Protein AF-A0A5J4ZQ26-F1 (afdb_monomer_lite)

Sequence (100 aa):
MRSLITPAIRGAIPNSEDAMSYMKSIEEQFKGTSKSLASTLMIKMVTMKYDGLSGVHEPILNMNDMRSQLKGMDMEILKLFVHIALSLEVVAFLLKLMPF

pLDDT: mean 76.62, std 9.81, range [35.34, 90.31]

Organism: NCBI:txid561372

Foldseek 3Di:
DPPDDDVVNVVQFDDDPDPVVSVVSNVVSVLVVLLVVLLVLVVCLVPDDDPVPDDPVVNVVSNVVSVVSNVVSVDDPVNSVVSNVVVVVVVVVVVVPDDD

Radius of gyration: 17.96 Å; chains: 1; bounding box: 36×43×48 Å

Structure (mmCIF, N/CA/C/O backbone):
data_AF-A0A5J4ZQ26-F1
#
_entry.id   AF-A0A5J4ZQ26-F1
#
loop_
_atom_site.group_PDB
_atom_site.id
_atom_site.type_symbol
_atom_site.label_atom_id
_atom_site.label_alt_id
_atom_site.label_comp_id
_atom_site.label_asym_id
_atom_site.label_entity_id
_atom_site.label_seq_id
_atom_site.pdbx_PDB_ins_code
_atom_site.Cartn_x
_atom_site.Cartn_y
_atom_site.Cartn_z
_atom_site.occupancy
_atom_site.B_iso_or_equiv
_atom_site.auth_seq_id
_atom_site.auth_comp_id
_atom_site.auth_asym_id
_atom_site.auth_atom_id
_atom_site.pdbx_PDB_model_num
ATOM 1 N N . MET A 1 1 ? -15.029 19.962 -1.397 1.00 35.34 1 MET A N 1
ATOM 2 C CA . MET A 1 1 ? -15.739 18.668 -1.522 1.00 35.34 1 MET A CA 1
ATOM 3 C C . MET A 1 1 ? -16.302 18.299 -0.158 1.00 35.34 1 MET A C 1
ATOM 5 O O . MET A 1 1 ? -15.551 18.343 0.805 1.00 35.34 1 MET A O 1
ATOM 9 N N . ARG A 1 2 ? -17.603 18.003 -0.040 1.00 38.66 2 ARG A N 1
ATOM 10 C CA . ARG A 1 2 ? -18.175 17.439 1.195 1.00 38.66 2 ARG A CA 1
ATOM 11 C C . ARG A 1 2 ? -17.899 15.934 1.177 1.00 38.66 2 ARG A C 1
ATOM 13 O O . ARG A 1 2 ? -18.386 15.263 0.272 1.00 38.66 2 ARG A O 1
ATOM 20 N N . SER A 1 3 ? -17.104 15.414 2.111 1.00 48.16 3 SER A N 1
ATOM 21 C CA . SER A 1 3 ? -16.893 13.967 2.237 1.00 48.16 3 SER A CA 1
ATOM 22 C C . SER A 1 3 ? -18.154 13.333 2.821 1.00 48.16 3 SER A C 1
ATOM 24 O O . SER A 1 3 ? -18.346 13.284 4.035 1.00 48.16 3 SER A O 1
ATOM 26 N N . LEU A 1 4 ? -19.060 12.905 1.949 1.00 61.81 4 LEU A N 1
ATOM 27 C CA . LEU A 1 4 ? -20.199 12.089 2.339 1.00 61.81 4 LEU A CA 1
ATOM 28 C C . LEU A 1 4 ? -19.702 10.656 2.511 1.00 61.81 4 LEU A C 1
ATOM 30 O O . LEU A 1 4 ? -19.241 10.035 1.555 1.00 61.81 4 LEU A O 1
ATOM 34 N N . ILE A 1 5 ? -19.788 10.141 3.736 1.00 65.69 5 I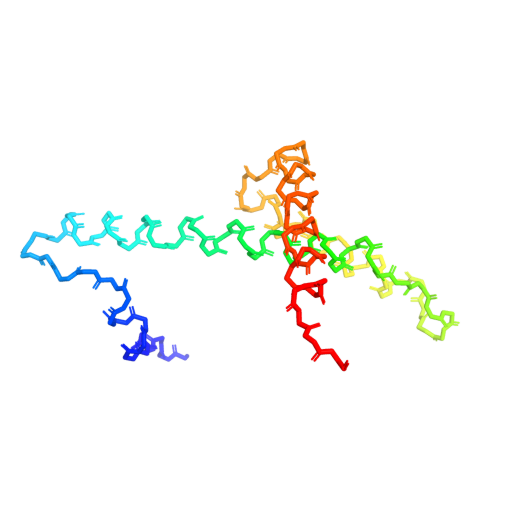LE A N 1
ATOM 35 C CA . ILE A 1 5 ? -19.615 8.711 3.987 1.00 65.69 5 ILE A CA 1
ATOM 36 C C . ILE A 1 5 ? -20.758 8.007 3.256 1.00 65.69 5 ILE A C 1
ATOM 38 O O . ILE A 1 5 ? -21.932 8.257 3.537 1.00 65.69 5 ILE A O 1
ATOM 42 N N . THR A 1 6 ? -20.427 7.172 2.275 1.00 72.69 6 THR A N 1
ATOM 43 C CA . THR A 1 6 ? -21.433 6.445 1.502 1.00 72.69 6 THR A CA 1
ATOM 44 C C . THR A 1 6 ? -22.159 5.425 2.391 1.00 72.69 6 THR A C 1
ATOM 46 O O . THR A 1 6 ? -21.558 4.870 3.315 1.00 72.69 6 THR A O 1
ATOM 49 N N . PRO A 1 7 ? -23.445 5.121 2.125 1.00 69.44 7 PRO A N 1
ATOM 50 C CA . PRO A 1 7 ? -24.216 4.158 2.918 1.00 69.44 7 PRO A CA 1
ATOM 51 C C . PRO A 1 7 ? -23.561 2.773 3.013 1.00 69.44 7 PRO A C 1
ATOM 53 O O . PRO A 1 7 ? -23.671 2.118 4.043 1.00 69.44 7 PRO A O 1
ATOM 56 N N . ALA A 1 8 ? -22.828 2.362 1.972 1.00 66.81 8 ALA A N 1
ATOM 57 C CA . ALA A 1 8 ? -22.051 1.125 1.958 1.00 66.81 8 ALA A CA 1
ATOM 58 C C . ALA A 1 8 ? -20.952 1.106 3.036 1.00 66.81 8 ALA A C 1
ATOM 60 O O . ALA A 1 8 ? -20.783 0.100 3.716 1.00 66.81 8 ALA A O 1
ATOM 61 N N . ILE A 1 9 ? -20.254 2.230 3.244 1.00 67.81 9 ILE A N 1
ATOM 62 C CA . ILE A 1 9 ? -19.243 2.371 4.304 1.00 67.81 9 ILE A CA 1
ATOM 63 C C . ILE A 1 9 ? -19.925 2.395 5.676 1.00 67.81 9 ILE A C 1
ATOM 65 O O . ILE A 1 9 ? -19.444 1.770 6.615 1.00 67.81 9 ILE A O 1
ATOM 69 N N . ARG A 1 10 ? -21.084 3.058 5.787 1.00 68.88 10 ARG A N 1
ATOM 70 C CA . ARG A 1 10 ? -21.859 3.106 7.037 1.00 68.88 10 ARG A CA 1
ATOM 71 C C . ARG A 1 10 ? -22.371 1.728 7.469 1.00 68.88 10 ARG A C 1
ATOM 73 O O . ARG A 1 10 ? -22.373 1.447 8.656 1.00 68.88 10 ARG A O 1
ATOM 80 N N . GLY A 1 11 ? -22.788 0.877 6.530 1.00 73.44 11 GLY A N 1
ATOM 81 C CA . GLY A 1 11 ? -23.241 -0.488 6.827 1.00 73.44 11 GLY A CA 1
ATOM 82 C C . GLY A 1 11 ? -22.111 -1.458 7.185 1.00 73.44 11 GLY A C 1
ATOM 83 O O . GLY A 1 11 ? -22.366 -2.494 7.789 1.00 73.44 11 GLY A O 1
ATOM 84 N N . ALA A 1 12 ? -20.870 -1.123 6.828 1.00 74.62 12 ALA A N 1
ATOM 85 C CA . ALA A 1 12 ? -19.703 -1.958 7.084 1.00 74.62 12 ALA A CA 1
ATOM 86 C C . ALA A 1 12 ? -19.114 -1.762 8.497 1.00 74.62 12 ALA A C 1
ATOM 88 O O . ALA A 1 12 ? -18.306 -2.579 8.943 1.00 74.62 12 ALA A O 1
ATOM 89 N N . ILE A 1 13 ? -19.516 -0.692 9.195 1.00 82.81 13 ILE A N 1
ATOM 90 C CA . ILE A 1 13 ? -19.061 -0.346 10.544 1.00 82.81 13 ILE A CA 1
ATOM 91 C C . ILE A 1 13 ? -20.213 -0.629 11.517 1.00 82.81 13 ILE A C 1
ATOM 93 O O . ILE A 1 13 ? -21.298 -0.070 11.345 1.00 82.81 13 ILE A O 1
ATOM 97 N N . PRO A 1 14 ? -20.022 -1.492 12.528 1.00 79.81 14 PRO A N 1
ATOM 98 C CA . PRO A 1 14 ? -21.072 -1.785 13.495 1.00 79.81 14 PRO A CA 1
ATOM 99 C C . PRO A 1 14 ? -21.471 -0.521 14.269 1.00 79.81 14 PRO A C 1
ATOM 101 O O . PRO A 1 14 ? -20.626 0.288 14.657 1.00 79.81 14 PRO A O 1
ATOM 104 N N . ASN A 1 15 ? -22.776 -0.347 14.498 1.00 78.44 15 ASN A N 1
ATOM 105 C CA . ASN A 1 15 ? -23.280 0.753 15.316 1.00 78.44 15 ASN A CA 1
ATOM 106 C C . ASN A 1 15 ? -22.811 0.584 16.769 1.00 78.44 15 ASN A C 1
ATOM 108 O O . ASN A 1 15 ? -22.800 -0.527 17.299 1.00 78.44 15 ASN A O 1
ATOM 112 N N . SER A 1 16 ? -22.470 1.692 17.423 1.00 83.31 16 SER A N 1
ATOM 113 C CA . SER A 1 16 ? -22.129 1.731 18.845 1.00 83.31 16 SER A CA 1
ATOM 114 C C . SER A 1 16 ? -22.732 2.980 19.483 1.00 83.31 16 SER A C 1
ATOM 116 O O . SER A 1 16 ? -22.773 4.036 18.854 1.00 83.31 16 SER A O 1
ATOM 118 N N . GLU A 1 17 ? -23.225 2.846 20.714 1.00 85.44 17 GLU A N 1
ATOM 119 C CA . GLU A 1 17 ? -23.801 3.949 21.499 1.00 85.44 17 GLU A CA 1
ATOM 120 C C . GLU A 1 17 ? -22.720 4.853 22.116 1.00 85.44 17 GLU A C 1
ATOM 122 O O . GLU A 1 17 ? -22.985 6.011 22.433 1.00 85.44 17 GLU A O 1
ATOM 127 N N . ASP A 1 18 ? -21.490 4.346 22.242 1.00 90.19 18 ASP A N 1
ATOM 128 C CA . ASP A 1 18 ? -20.338 5.080 22.755 1.00 90.19 18 ASP A CA 1
ATOM 129 C C . ASP A 1 18 ? -19.460 5.594 21.605 1.00 90.19 18 ASP A C 1
ATOM 131 O O . ASP A 1 18 ? -19.013 4.841 20.733 1.00 90.19 18 ASP A O 1
ATOM 135 N N . ALA A 1 19 ? -19.175 6.896 21.618 1.00 87.25 19 ALA A N 1
ATOM 136 C CA . ALA A 1 19 ? -18.414 7.551 20.560 1.00 87.25 19 ALA A CA 1
ATOM 137 C C . ALA A 1 19 ? -16.980 7.006 20.444 1.00 87.25 19 ALA A C 1
ATOM 139 O O . ALA A 1 19 ? -16.463 6.878 19.331 1.00 87.25 19 ALA A O 1
ATOM 140 N N . MET A 1 20 ? -16.341 6.652 21.567 1.00 87.56 20 MET A N 1
ATOM 141 C CA . MET A 1 20 ? -14.986 6.085 21.549 1.00 87.56 20 MET A CA 1
ATOM 142 C C . MET A 1 20 ? -14.979 4.690 20.918 1.00 87.56 20 MET A C 1
ATOM 144 O O . MET A 1 20 ? -14.133 4.390 20.073 1.00 87.56 20 MET A O 1
ATOM 148 N N . SER A 1 21 ? -15.957 3.862 21.270 1.00 85.88 21 SER A N 1
ATOM 149 C CA . SER A 1 21 ? -16.140 2.514 20.731 1.00 85.88 21 SER A CA 1
ATOM 150 C C . SER A 1 21 ? -16.479 2.532 19.237 1.00 85.88 21 SER A C 1
ATOM 152 O O . SER A 1 21 ? -15.930 1.738 18.465 1.00 85.88 21 SER A O 1
ATOM 154 N N . TYR A 1 22 ? -17.306 3.483 18.792 1.00 86.38 22 TYR A N 1
ATOM 155 C CA . TYR A 1 22 ? -17.576 3.693 17.369 1.00 86.38 22 TYR A CA 1
ATOM 156 C C . TYR A 1 22 ? -16.307 4.101 16.606 1.00 86.38 22 TYR A C 1
ATOM 158 O O . TYR A 1 22 ? -15.990 3.520 15.570 1.00 86.38 22 TYR A O 1
ATOM 166 N N . MET A 1 23 ? -15.527 5.044 17.143 1.00 85.06 23 MET A N 1
ATOM 167 C CA . MET A 1 23 ? -14.289 5.504 16.506 1.00 85.06 23 MET A CA 1
ATOM 168 C C . MET A 1 23 ? -13.226 4.399 16.418 1.00 85.06 23 MET A C 1
ATOM 170 O O . MET A 1 23 ? -12.561 4.266 15.391 1.00 85.06 23 MET A O 1
ATOM 174 N N . LYS A 1 24 ? -13.129 3.541 17.438 1.00 86.50 24 LYS A N 1
ATOM 175 C CA . LYS A 1 24 ? -12.281 2.342 17.405 1.00 86.50 24 LYS A CA 1
ATOM 176 C C . LYS A 1 24 ? -12.734 1.339 16.337 1.00 86.50 24 LYS A C 1
ATOM 178 O O . LYS A 1 24 ? -11.900 0.799 15.616 1.00 86.50 24 LYS A O 1
ATOM 183 N N . SER A 1 25 ? -14.045 1.140 16.194 1.00 83.25 25 SER A N 1
ATOM 184 C CA . SER A 1 25 ? -14.617 0.255 15.168 1.00 83.25 25 SER A CA 1
ATOM 185 C C . SER A 1 25 ? -14.299 0.751 13.757 1.00 83.25 25 SER A C 1
ATOM 187 O O . SER A 1 25 ? -13.968 -0.053 12.888 1.00 83.25 25 SER A O 1
ATOM 189 N N . ILE A 1 26 ? -14.333 2.072 13.537 1.00 82.88 26 ILE A N 1
ATOM 190 C CA . ILE A 1 26 ? -13.849 2.697 12.299 1.00 82.88 26 ILE A CA 1
ATOM 191 C C . ILE A 1 26 ? -12.369 2.344 12.104 1.00 82.88 26 ILE A C 1
ATOM 193 O O . ILE A 1 26 ? -12.004 1.759 11.088 1.00 82.88 26 ILE A O 1
ATOM 197 N N . GLU A 1 27 ? -11.512 2.649 13.077 1.00 80.88 27 GLU A N 1
ATOM 198 C CA . GLU A 1 27 ? -10.070 2.402 12.968 1.00 80.88 27 GLU A CA 1
ATOM 199 C C . GLU A 1 27 ? -9.747 0.935 12.614 1.00 80.88 27 GLU A C 1
ATOM 201 O O . GLU A 1 27 ? -8.919 0.665 11.742 1.00 80.88 27 GLU A O 1
ATOM 206 N N . GLU A 1 28 ? -10.435 -0.023 13.236 1.00 81.50 28 GLU A N 1
ATOM 207 C CA . GLU A 1 28 ? -10.284 -1.458 12.970 1.00 81.50 28 GLU A CA 1
ATOM 208 C C . GLU A 1 28 ? -10.719 -1.862 11.553 1.00 81.50 28 GLU A C 1
ATOM 210 O O . GLU A 1 28 ? -9.995 -2.598 10.876 1.00 81.50 28 GLU A O 1
ATOM 215 N N . GLN A 1 29 ? -11.843 -1.335 11.063 1.00 78.88 29 GLN A N 1
ATOM 216 C CA . GLN A 1 29 ? -12.337 -1.567 9.697 1.00 78.88 29 GLN A CA 1
ATOM 217 C C . GLN A 1 29 ? -11.343 -1.058 8.638 1.00 78.88 29 GLN A C 1
ATOM 219 O O . GLN A 1 29 ? -11.030 -1.737 7.651 1.00 78.88 29 GLN A O 1
ATOM 224 N N . PHE A 1 30 ? -10.770 0.124 8.871 1.00 72.88 30 PHE A N 1
ATOM 225 C CA . PHE A 1 30 ? -9.833 0.743 7.936 1.00 72.88 30 PHE A CA 1
ATOM 226 C C . PHE A 1 30 ? -8.416 0.143 8.002 1.00 72.88 30 PHE A C 1
ATOM 228 O O . PHE A 1 30 ? -7.705 0.196 6.996 1.00 72.88 30 PHE A O 1
ATOM 235 N N . LYS A 1 31 ? -8.024 -0.526 9.100 1.00 72.50 31 LYS A N 1
ATOM 236 C CA . LYS A 1 31 ? -6.763 -1.300 9.191 1.00 72.50 31 LYS A CA 1
ATOM 237 C C . LYS A 1 31 ? -6.689 -2.466 8.198 1.00 72.50 31 LYS A C 1
ATOM 239 O O . LYS A 1 31 ? -5.603 -2.800 7.727 1.00 72.50 31 LYS A O 1
ATOM 244 N N . GLY A 1 32 ? -7.812 -3.116 7.884 1.00 70.81 32 GLY A N 1
ATOM 245 C CA . GLY A 1 32 ? -7.857 -4.153 6.841 1.00 70.81 32 GLY A CA 1
ATOM 246 C C . GLY A 1 32 ? -7.721 -3.553 5.439 1.00 70.81 32 GLY A C 1
ATOM 247 O O . GLY A 1 32 ? -6.946 -4.031 4.607 1.00 70.81 32 GLY A O 1
ATOM 248 N N . THR A 1 33 ? -8.414 -2.438 5.215 1.00 72.25 33 THR A N 1
ATOM 249 C CA . THR A 1 33 ? -8.398 -1.709 3.943 1.00 72.25 33 THR A CA 1
ATOM 250 C C . THR A 1 33 ? -7.003 -1.168 3.619 1.00 72.25 33 THR A C 1
ATOM 252 O O . THR A 1 33 ? -6.529 -1.360 2.498 1.00 72.25 33 THR A O 1
ATOM 255 N N . SER A 1 34 ? -6.293 -0.587 4.593 1.00 76.88 34 SER A N 1
ATOM 256 C CA . SER A 1 34 ? -4.926 -0.080 4.400 1.00 76.88 34 SER A CA 1
ATOM 257 C C . SER A 1 34 ? -3.938 -1.178 3.987 1.00 76.88 34 SER A C 1
ATOM 259 O O . SER A 1 34 ? -3.125 -0.957 3.092 1.00 76.88 34 SER A O 1
ATOM 261 N N . LYS A 1 35 ? -4.057 -2.394 4.542 1.00 75.62 35 LYS A N 1
ATOM 262 C CA . LYS A 1 35 ? -3.239 -3.557 4.141 1.00 75.62 35 LYS A CA 1
ATOM 263 C C . LYS A 1 35 ? -3.504 -4.002 2.701 1.00 75.62 35 LYS A C 1
ATOM 265 O O . LYS A 1 35 ? -2.558 -4.275 1.955 1.00 75.62 35 LYS A O 1
ATOM 270 N N . SER A 1 36 ? -4.773 -4.053 2.295 1.00 77.44 36 SER A N 1
ATOM 271 C CA . SER A 1 36 ? -5.151 -4.417 0.920 1.00 77.44 36 SER A CA 1
ATOM 272 C C . SER A 1 36 ? -4.692 -3.368 -0.103 1.00 77.44 36 SER A C 1
ATOM 274 O O . SER A 1 36 ? -4.178 -3.712 -1.171 1.00 77.44 36 SER A O 1
ATOM 276 N N . LEU A 1 37 ? -4.783 -2.085 0.258 1.00 84.12 37 LEU A N 1
ATOM 277 C CA . LEU A 1 37 ? -4.324 -0.971 -0.564 1.00 84.12 37 LEU A CA 1
ATOM 278 C C . LEU A 1 37 ? -2.798 -0.983 -0.708 1.00 84.12 37 LEU A C 1
ATOM 280 O O . LEU A 1 37 ? -2.294 -0.864 -1.822 1.00 84.12 37 LEU A O 1
ATOM 284 N N . ALA A 1 38 ? -2.067 -1.211 0.386 1.00 83.56 38 ALA A N 1
ATOM 285 C CA . ALA A 1 38 ? -0.614 -1.356 0.358 1.00 83.56 38 ALA A CA 1
ATOM 286 C C . ALA A 1 38 ? -0.172 -2.526 -0.542 1.00 83.56 38 ALA A C 1
ATOM 288 O O . ALA A 1 38 ? 0.750 -2.386 -1.346 1.00 83.56 38 ALA A O 1
ATOM 289 N N . SER A 1 39 ? -0.872 -3.663 -0.469 1.00 81.94 39 SER A N 1
ATOM 290 C CA . SER A 1 39 ? -0.607 -4.823 -1.336 1.00 81.94 39 SER A CA 1
ATOM 291 C C . SER A 1 39 ? -0.877 -4.500 -2.807 1.00 81.94 39 SER A C 1
ATOM 293 O O . SER A 1 39 ? -0.073 -4.840 -3.671 1.00 81.94 39 SER A O 1
ATOM 295 N N . THR A 1 40 ? -1.959 -3.771 -3.093 1.00 85.62 40 THR A N 1
ATOM 296 C CA . THR A 1 40 ? -2.302 -3.314 -4.450 1.00 85.62 40 THR A CA 1
ATOM 297 C C . THR A 1 40 ? -1.239 -2.371 -5.014 1.00 85.62 40 THR A C 1
ATOM 299 O O . THR A 1 40 ? -0.796 -2.558 -6.146 1.00 85.62 40 THR A O 1
ATOM 302 N N . LEU A 1 41 ? -0.792 -1.385 -4.228 1.00 86.81 41 LEU A N 1
ATOM 303 C CA . LEU A 1 41 ? 0.270 -0.451 -4.619 1.00 86.81 41 LEU A CA 1
ATOM 304 C C . LEU A 1 41 ? 1.574 -1.183 -4.946 1.00 86.81 41 LEU A C 1
ATOM 306 O O . LEU A 1 41 ? 2.240 -0.852 -5.924 1.00 86.81 41 LEU A O 1
ATOM 310 N N . MET A 1 42 ? 1.917 -2.216 -4.181 1.00 83.69 42 MET A N 1
ATOM 311 C CA . MET A 1 42 ? 3.117 -3.005 -4.442 1.00 83.69 42 MET A CA 1
ATOM 312 C C . MET A 1 42 ? 2.990 -3.915 -5.648 1.00 83.69 42 MET A C 1
ATOM 314 O O . MET A 1 42 ? 3.919 -3.957 -6.448 1.00 83.69 42 MET A O 1
ATOM 318 N N . ILE A 1 43 ? 1.858 -4.608 -5.811 1.00 83.94 43 ILE A N 1
ATOM 319 C CA . ILE A 1 43 ? 1.578 -5.380 -7.027 1.00 83.94 43 ILE A CA 1
ATOM 320 C C . ILE A 1 43 ? 1.718 -4.452 -8.233 1.00 83.94 43 ILE A C 1
ATOM 322 O O . ILE A 1 43 ? 2.402 -4.795 -9.193 1.00 83.94 43 ILE A O 1
ATOM 326 N N . LYS A 1 44 ? 1.166 -3.239 -8.153 1.00 87.00 44 LYS A N 1
ATOM 327 C CA . LYS A 1 44 ? 1.324 -2.224 -9.192 1.00 87.00 44 LYS A CA 1
ATOM 328 C C . LYS A 1 44 ? 2.792 -1.842 -9.405 1.00 87.00 44 LYS A C 1
ATOM 330 O O . LYS A 1 44 ? 3.215 -1.849 -10.550 1.00 87.00 44 LYS A O 1
ATOM 335 N N . MET A 1 45 ? 3.587 -1.594 -8.357 1.00 84.69 45 MET A N 1
ATOM 336 C CA . MET A 1 45 ? 5.030 -1.321 -8.493 1.00 84.69 45 MET A CA 1
ATOM 337 C C . MET A 1 45 ? 5.803 -2.470 -9.157 1.00 84.69 45 MET A C 1
ATOM 339 O O . MET A 1 45 ? 6.583 -2.209 -10.067 1.00 84.69 45 MET A O 1
ATOM 343 N N . VAL A 1 46 ? 5.605 -3.725 -8.733 1.00 81.56 46 VAL A N 1
ATOM 344 C CA . VAL A 1 46 ? 6.379 -4.877 -9.251 1.00 81.56 46 VAL A CA 1
ATOM 345 C C . VAL A 1 46 ? 5.922 -5.330 -10.636 1.00 81.56 46 VAL A C 1
ATOM 347 O O . VAL A 1 46 ? 6.689 -5.953 -11.365 1.00 81.56 46 VAL A O 1
ATOM 350 N N . THR A 1 47 ? 4.678 -5.023 -11.010 1.00 83.31 47 THR A N 1
ATOM 351 C CA . THR A 1 47 ? 4.137 -5.302 -12.350 1.00 83.31 47 THR A CA 1
ATOM 352 C C . THR A 1 47 ? 4.292 -4.128 -13.312 1.00 83.31 47 THR A C 1
ATOM 354 O O . THR A 1 47 ? 4.064 -4.304 -14.510 1.00 83.31 47 THR A O 1
ATOM 357 N N . MET A 1 48 ? 4.692 -2.947 -12.823 1.00 83.12 48 MET A N 1
ATOM 358 C CA . MET A 1 48 ? 4.907 -1.766 -13.650 1.00 83.12 48 MET A CA 1
ATOM 359 C C . MET A 1 48 ? 6.046 -2.032 -14.633 1.00 83.12 48 MET A C 1
ATOM 361 O O . MET A 1 48 ? 7.216 -2.105 -14.259 1.00 83.12 48 MET A O 1
ATOM 365 N N . LYS A 1 49 ? 5.692 -2.185 -15.908 1.00 80.12 49 LYS A N 1
ATOM 366 C CA . LYS A 1 49 ? 6.652 -2.333 -17.000 1.00 80.12 49 LYS A CA 1
ATOM 367 C C . LYS A 1 49 ? 6.959 -0.970 -17.596 1.00 80.12 49 LYS A C 1
ATOM 369 O O . LYS A 1 49 ? 6.075 -0.126 -17.716 1.00 80.12 49 LYS A O 1
ATOM 374 N N . TYR A 1 50 ? 8.209 -0.786 -18.000 1.00 79.75 50 TYR A N 1
ATOM 375 C CA . TYR A 1 50 ? 8.575 0.322 -18.865 1.00 79.75 50 TYR A CA 1
ATOM 376 C C . TYR A 1 50 ? 8.077 0.024 -20.281 1.00 79.75 50 TYR A C 1
ATOM 378 O O . TYR A 1 50 ? 8.438 -1.007 -20.848 1.00 79.75 50 TYR A O 1
ATOM 386 N N . ASP A 1 51 ? 7.223 0.887 -20.827 1.00 78.31 51 ASP A N 1
ATOM 387 C CA . ASP A 1 51 ? 6.613 0.694 -22.148 1.00 78.31 51 ASP A CA 1
ATOM 388 C C . ASP A 1 51 ? 7.480 1.219 -23.306 1.00 78.31 51 ASP A C 1
ATOM 390 O O . ASP A 1 51 ? 7.148 0.992 -24.466 1.00 78.31 51 ASP A O 1
ATOM 394 N N . GLY A 1 52 ? 8.595 1.901 -23.011 1.00 74.12 52 GLY A N 1
ATOM 395 C CA . GLY A 1 52 ? 9.514 2.462 -24.010 1.00 74.12 52 GLY A CA 1
ATOM 396 C C . GLY A 1 52 ? 8.968 3.663 -24.790 1.00 74.12 52 GLY A C 1
ATOM 397 O O . GLY A 1 52 ? 9.720 4.282 -25.540 1.00 74.12 52 GLY A O 1
ATOM 398 N N . LEU A 1 53 ? 7.685 3.991 -24.616 1.00 74.94 53 LEU A N 1
ATOM 399 C CA . LEU A 1 53 ? 6.975 5.071 -25.305 1.00 74.94 53 LEU A CA 1
ATOM 400 C C . LEU A 1 53 ? 6.838 6.296 -24.404 1.00 74.94 53 LEU A C 1
ATOM 402 O O . LEU A 1 53 ? 7.024 7.426 -24.854 1.00 74.94 53 LEU A O 1
ATOM 406 N N . S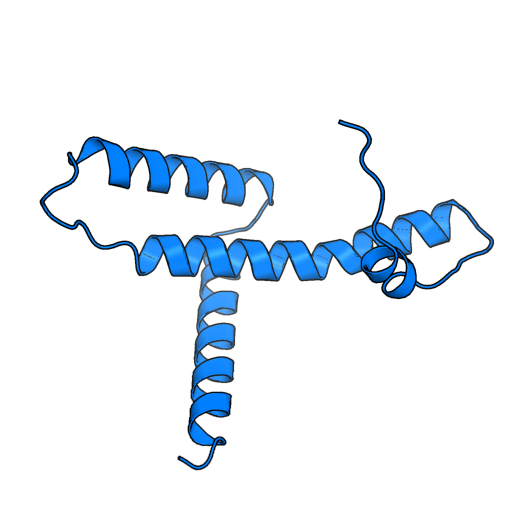ER A 1 54 ? 6.540 6.063 -23.126 1.00 71.25 54 SER A N 1
ATOM 407 C CA . SER A 1 54 ? 6.618 7.081 -22.087 1.00 71.25 54 SER A CA 1
ATOM 408 C C . SER A 1 54 ? 8.086 7.362 -21.752 1.00 71.25 54 SER A C 1
ATOM 410 O O . SER A 1 54 ? 8.954 6.480 -21.786 1.00 71.25 54 SER A O 1
ATOM 412 N N . GLY A 1 55 ? 8.410 8.622 -21.461 1.00 77.81 55 GLY A N 1
ATOM 413 C CA . GLY A 1 55 ? 9.756 8.968 -21.010 1.00 77.81 55 GLY A CA 1
ATOM 414 C C . GLY A 1 55 ? 10.077 8.227 -19.710 1.00 77.81 55 GLY A C 1
ATOM 415 O O . GLY A 1 55 ? 9.198 8.027 -18.877 1.00 77.81 55 GLY A O 1
ATOM 416 N N . VAL A 1 56 ? 11.344 7.864 -19.482 1.00 80.56 56 VAL A N 1
ATOM 417 C CA . VAL A 1 56 ? 11.782 7.159 -18.252 1.00 80.56 56 VAL A CA 1
ATOM 418 C C . VAL A 1 56 ? 11.376 7.870 -16.953 1.00 80.56 56 VAL A C 1
ATOM 420 O O . VAL A 1 56 ? 11.292 7.250 -15.897 1.00 80.56 56 VAL A O 1
ATOM 423 N N . HIS A 1 57 ? 11.097 9.171 -17.031 1.00 81.75 57 HIS A N 1
ATOM 424 C CA . HIS A 1 57 ? 10.681 10.004 -15.914 1.00 81.75 57 HIS A CA 1
ATOM 425 C C . HIS A 1 57 ? 9.316 9.604 -15.324 1.00 81.75 57 HIS A C 1
ATOM 427 O O . HIS A 1 57 ? 9.167 9.593 -14.105 1.00 81.75 57 HIS A O 1
ATOM 433 N N . GLU A 1 58 ? 8.329 9.242 -16.149 1.00 84.12 58 GLU A N 1
ATOM 434 C CA . GLU A 1 58 ? 6.971 8.914 -15.680 1.00 84.12 58 GLU A CA 1
ATOM 435 C C . GLU A 1 58 ? 6.910 7.639 -14.826 1.00 84.12 58 GLU A C 1
ATOM 437 O O . GLU A 1 58 ? 6.362 7.688 -13.720 1.00 84.12 58 GLU A O 1
ATOM 442 N N . PRO A 1 59 ? 7.507 6.510 -15.252 1.00 81.00 59 PRO A N 1
ATOM 443 C CA . PRO A 1 59 ? 7.598 5.316 -14.420 1.00 81.00 59 PRO A CA 1
ATOM 444 C C . PRO A 1 59 ? 8.331 5.565 -13.096 1.00 81.00 59 PRO A C 1
ATOM 446 O O . PRO A 1 59 ? 7.873 5.104 -12.052 1.00 81.00 59 PRO A O 1
ATOM 449 N N . ILE A 1 60 ? 9.428 6.332 -13.113 1.00 84.75 60 ILE A N 1
ATOM 450 C CA . ILE A 1 60 ? 10.223 6.638 -11.912 1.00 84.75 60 ILE A CA 1
ATOM 451 C C . ILE A 1 60 ? 9.426 7.503 -10.929 1.00 84.75 60 ILE A C 1
ATOM 453 O O . ILE A 1 60 ? 9.403 7.211 -9.731 1.00 84.75 60 ILE A O 1
ATOM 457 N N . LEU A 1 61 ? 8.752 8.546 -11.419 1.00 88.12 61 LEU A N 1
ATOM 458 C CA . LEU A 1 61 ? 7.935 9.425 -10.586 1.00 88.12 61 LEU A CA 1
ATOM 459 C C . LEU A 1 61 ? 6.775 8.652 -9.946 1.00 88.12 61 LEU A C 1
ATOM 461 O O . LEU A 1 61 ? 6.560 8.762 -8.741 1.00 88.12 61 LEU A O 1
ATOM 465 N N . ASN A 1 62 ? 6.093 7.811 -10.727 1.00 86.38 62 ASN A N 1
ATOM 466 C CA . ASN A 1 62 ? 5.010 6.959 -10.237 1.00 86.38 62 ASN A CA 1
ATOM 467 C C . ASN A 1 62 ? 5.498 5.950 -9.185 1.00 86.38 62 ASN A C 1
ATOM 469 O O . ASN A 1 62 ? 4.837 5.755 -8.166 1.00 86.38 62 ASN A O 1
ATOM 473 N N . MET A 1 63 ? 6.666 5.331 -9.383 1.00 86.56 63 MET A N 1
ATOM 474 C CA . MET A 1 63 ? 7.280 4.454 -8.379 1.00 86.56 63 MET A CA 1
ATOM 475 C C . MET A 1 63 ? 7.633 5.204 -7.089 1.00 86.56 63 MET A C 1
ATOM 477 O O . MET A 1 63 ? 7.435 4.672 -5.994 1.00 86.56 63 MET A O 1
ATOM 481 N N . ASN A 1 64 ? 8.126 6.439 -7.194 1.00 87.25 64 ASN A N 1
ATOM 482 C CA . ASN A 1 64 ? 8.456 7.257 -6.029 1.00 87.25 64 ASN A CA 1
ATOM 483 C C . ASN A 1 64 ? 7.203 7.720 -5.265 1.00 87.25 64 ASN A C 1
ATOM 485 O O . ASN A 1 64 ? 7.191 7.684 -4.034 1.00 87.25 64 ASN A O 1
ATOM 489 N N . ASP A 1 65 ? 6.136 8.086 -5.979 1.00 90.31 65 ASP A N 1
ATOM 490 C CA . ASP A 1 65 ? 4.838 8.410 -5.385 1.00 90.31 65 ASP A CA 1
ATOM 491 C C . ASP A 1 65 ? 4.266 7.208 -4.619 1.00 90.31 65 ASP A C 1
ATOM 493 O O . ASP A 1 65 ? 3.988 7.315 -3.422 1.00 90.31 65 ASP A O 1
ATOM 497 N N . MET A 1 66 ? 4.225 6.026 -5.244 1.00 88.69 66 MET A N 1
ATOM 498 C CA . MET A 1 66 ? 3.773 4.790 -4.590 1.00 88.69 66 MET A CA 1
ATOM 499 C C . MET A 1 66 ? 4.616 4.453 -3.349 1.00 88.69 66 MET A C 1
ATOM 501 O O . MET A 1 66 ? 4.064 4.111 -2.301 1.00 88.69 66 MET A O 1
ATOM 505 N N . ARG A 1 67 ? 5.944 4.625 -3.411 1.00 84.50 67 ARG A N 1
ATOM 506 C CA . ARG A 1 67 ? 6.829 4.465 -2.244 1.00 84.50 67 ARG A CA 1
ATOM 507 C C . ARG A 1 67 ? 6.480 5.440 -1.116 1.00 84.50 67 ARG A C 1
ATOM 509 O O . ARG A 1 67 ? 6.522 5.056 0.053 1.00 84.50 67 ARG A O 1
ATOM 516 N N . SER A 1 68 ? 6.152 6.689 -1.444 1.00 87.31 68 SER A N 1
ATOM 517 C CA . SER A 1 68 ? 5.766 7.695 -0.450 1.00 87.31 68 SER A CA 1
ATOM 518 C C . SER A 1 68 ? 4.442 7.344 0.239 1.00 87.31 68 SER A C 1
ATOM 520 O O . SER A 1 68 ? 4.357 7.432 1.466 1.00 87.31 68 SER A O 1
ATOM 522 N N . GLN A 1 69 ? 3.462 6.834 -0.517 1.00 87.69 69 GLN A N 1
ATOM 523 C CA . GLN A 1 69 ? 2.184 6.362 0.019 1.00 87.69 69 GLN A CA 1
ATOM 524 C C . GLN A 1 69 ? 2.385 5.178 0.974 1.00 87.69 69 GLN A C 1
ATOM 526 O O . GLN A 1 69 ? 1.843 5.176 2.077 1.00 87.69 69 GLN A O 1
ATOM 531 N N . LEU A 1 70 ? 3.229 4.210 0.598 1.00 84.19 70 LEU A N 1
ATOM 532 C CA . LEU A 1 70 ? 3.565 3.060 1.445 1.00 84.19 70 LEU A CA 1
ATOM 533 C C . LEU A 1 70 ? 4.278 3.471 2.739 1.00 84.19 70 LEU A C 1
ATOM 535 O O . LEU A 1 70 ? 3.986 2.926 3.803 1.00 84.19 70 LEU A O 1
ATOM 539 N N . LYS A 1 71 ? 5.171 4.466 2.669 1.00 83.38 71 LYS A N 1
ATOM 540 C CA . LYS A 1 71 ? 5.828 5.031 3.856 1.00 83.38 71 LYS A CA 1
ATOM 541 C C . LYS A 1 71 ? 4.821 5.706 4.793 1.00 83.38 71 LYS A C 1
ATOM 543 O O . LYS A 1 71 ? 4.946 5.574 6.004 1.00 83.38 71 LYS A O 1
ATOM 548 N N . GLY A 1 72 ? 3.815 6.389 4.245 1.00 83.88 72 GLY A N 1
ATOM 549 C CA . GLY A 1 72 ? 2.724 6.985 5.025 1.00 83.88 72 GLY A CA 1
ATOM 550 C C . GLY A 1 72 ? 1.828 5.962 5.733 1.00 83.88 72 GLY A C 1
ATOM 551 O O . GLY A 1 72 ? 1.150 6.316 6.691 1.00 83.88 72 GLY A O 1
ATOM 552 N N . MET A 1 73 ? 1.845 4.699 5.297 1.00 82.88 73 MET A N 1
ATOM 553 C CA . MET A 1 73 ? 1.093 3.595 5.908 1.00 82.88 73 MET A CA 1
ATOM 554 C C . MET A 1 73 ? 1.877 2.842 6.997 1.00 82.88 73 MET A C 1
ATOM 556 O O . MET A 1 73 ? 1.364 1.853 7.514 1.00 82.88 73 MET A O 1
ATOM 560 N N . ASP A 1 74 ? 3.104 3.273 7.324 1.00 77.19 74 ASP A N 1
ATOM 561 C CA . ASP A 1 74 ? 4.011 2.614 8.285 1.00 77.19 74 ASP A CA 1
ATOM 562 C C . ASP A 1 74 ? 4.253 1.118 7.984 1.00 77.19 74 ASP A C 1
ATOM 564 O O . ASP A 1 74 ? 4.415 0.272 8.865 1.00 77.19 74 ASP A O 1
ATOM 568 N N . MET A 1 75 ? 4.245 0.756 6.697 1.00 72.62 75 MET A N 1
ATOM 569 C CA . MET A 1 75 ? 4.411 -0.631 6.266 1.00 72.62 75 MET A CA 1
ATOM 570 C C . MET A 1 75 ? 5.890 -0.955 6.045 1.00 72.62 75 MET A C 1
ATOM 572 O O . MET A 1 75 ? 6.541 -0.414 5.150 1.00 72.62 75 MET A O 1
ATOM 576 N N . GLU A 1 76 ? 6.419 -1.902 6.818 1.00 74.19 76 GLU A N 1
ATOM 577 C CA . GLU A 1 76 ? 7.733 -2.491 6.554 1.00 74.19 76 GLU A CA 1
ATOM 578 C C . GLU A 1 76 ? 7.710 -3.304 5.253 1.00 74.19 76 GLU A C 1
ATOM 580 O O . GLU A 1 76 ? 6.833 -4.146 5.043 1.00 74.19 76 GLU A O 1
ATOM 585 N N . ILE A 1 77 ? 8.734 -3.126 4.413 1.00 67.44 77 ILE A N 1
ATOM 586 C CA . ILE A 1 77 ? 8.883 -3.830 3.127 1.00 67.44 77 ILE A CA 1
ATOM 587 C C . ILE A 1 77 ? 8.802 -5.360 3.303 1.00 67.44 77 ILE A C 1
ATOM 589 O O . ILE A 1 77 ? 8.221 -6.043 2.464 1.00 67.44 77 ILE A O 1
ATOM 593 N N . LEU A 1 78 ? 9.317 -5.901 4.415 1.00 68.31 78 LEU A N 1
ATOM 594 C CA . LEU A 1 78 ? 9.270 -7.337 4.724 1.00 68.31 78 LEU A CA 1
ATOM 595 C C . LEU A 1 78 ? 7.848 -7.838 5.017 1.00 68.31 78 LEU A C 1
ATOM 597 O O . LEU A 1 78 ? 7.417 -8.831 4.431 1.00 68.31 78 LEU A O 1
ATOM 601 N N . LYS A 1 79 ? 7.088 -7.136 5.873 1.00 71.00 79 LYS A N 1
ATOM 602 C CA . LYS A 1 79 ? 5.668 -7.453 6.140 1.00 71.00 79 LYS A CA 1
ATOM 603 C C . LYS A 1 79 ? 4.844 -7.396 4.860 1.00 71.00 79 LYS A C 1
ATOM 605 O O . LYS A 1 79 ? 3.938 -8.199 4.649 1.00 71.00 79 LYS A O 1
ATOM 610 N N . LEU A 1 80 ? 5.188 -6.443 4.007 1.00 67.56 80 LEU A N 1
ATOM 611 C CA . LEU A 1 80 ? 4.513 -6.188 2.754 1.00 67.56 80 LEU A CA 1
ATOM 612 C C . LEU A 1 80 ? 4.790 -7.293 1.717 1.00 67.56 80 LEU A C 1
ATOM 614 O O . LEU A 1 80 ? 3.858 -7.749 1.062 1.00 67.56 80 LEU A O 1
ATOM 618 N N . PHE A 1 81 ? 6.025 -7.803 1.639 1.00 70.31 81 PHE A N 1
ATOM 619 C CA . PHE A 1 81 ? 6.388 -8.939 0.779 1.00 70.31 81 PHE A CA 1
ATOM 620 C C . PHE A 1 81 ? 5.621 -10.219 1.147 1.00 70.31 81 PHE A C 1
ATOM 622 O O . PHE A 1 81 ? 5.079 -10.891 0.270 1.00 70.31 81 PHE A O 1
ATOM 629 N N . VAL A 1 82 ? 5.496 -10.514 2.446 1.00 72.62 82 VAL A N 1
ATOM 630 C CA . VAL A 1 82 ? 4.709 -11.658 2.946 1.00 72.62 82 VAL A CA 1
ATOM 631 C C . VAL A 1 82 ? 3.230 -11.516 2.579 1.00 72.62 82 VAL A C 1
ATOM 633 O O . VAL A 1 82 ? 2.614 -12.475 2.120 1.00 72.62 82 VAL A O 1
ATOM 636 N N . HIS A 1 83 ? 2.656 -10.319 2.733 1.00 70.19 83 HIS A N 1
ATOM 637 C CA . HIS A 1 83 ? 1.249 -10.075 2.397 1.00 70.19 83 HIS A CA 1
ATOM 638 C C . HIS A 1 83 ? 0.960 -10.288 0.907 1.00 70.19 83 HIS A C 1
ATOM 640 O O . HIS A 1 83 ? -0.070 -10.858 0.552 1.00 70.19 83 HIS A O 1
ATOM 646 N N . ILE A 1 84 ? 1.880 -9.865 0.037 1.00 69.25 8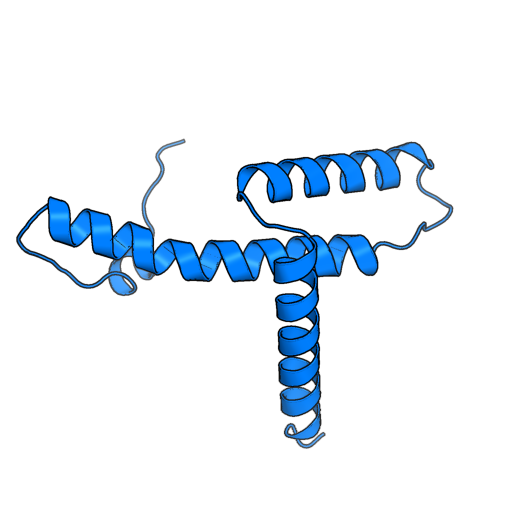4 ILE A N 1
ATOM 647 C CA . ILE A 1 84 ? 1.766 -10.038 -1.416 1.00 69.25 84 ILE A CA 1
ATOM 648 C C . ILE A 1 84 ? 1.881 -11.509 -1.802 1.00 69.25 84 ILE A C 1
ATOM 650 O O . ILE A 1 84 ? 1.065 -11.976 -2.590 1.00 69.25 84 ILE A O 1
ATOM 654 N N . ALA A 1 85 ? 2.852 -12.238 -1.242 1.00 74.19 85 ALA A N 1
ATOM 655 C CA . ALA A 1 85 ? 3.020 -13.666 -1.506 1.00 74.19 85 ALA A CA 1
ATOM 656 C C . ALA A 1 85 ? 1.740 -14.444 -1.165 1.00 74.19 85 ALA A C 1
ATOM 658 O O . ALA A 1 85 ? 1.212 -15.161 -2.010 1.00 74.19 85 ALA A O 1
ATOM 659 N N . LEU A 1 86 ? 1.172 -14.189 0.019 1.00 73.69 86 LEU A N 1
ATOM 660 C CA . LEU A 1 86 ? -0.096 -14.787 0.443 1.00 73.69 86 LEU A CA 1
ATOM 661 C C . LEU A 1 86 ? -1.272 -14.347 -0.443 1.00 73.69 86 LEU A C 1
ATOM 663 O O . LEU A 1 86 ? -2.111 -15.166 -0.804 1.00 73.69 86 LEU A O 1
ATOM 667 N N . SER A 1 87 ? -1.341 -13.068 -0.829 1.00 72.56 87 SER A N 1
ATOM 668 C CA . SER A 1 87 ? -2.420 -12.558 -1.691 1.00 72.56 87 SER A CA 1
ATOM 669 C C . SER A 1 87 ? -2.373 -13.170 -3.095 1.00 72.56 87 SER A C 1
ATOM 671 O O . SER A 1 87 ? -3.412 -13.536 -3.637 1.00 72.56 87 SER A O 1
ATOM 673 N N . LEU A 1 88 ? -1.180 -13.320 -3.679 1.00 72.56 88 LEU A N 1
ATOM 674 C CA . LEU A 1 88 ? -0.974 -13.977 -4.973 1.00 72.56 88 LEU A CA 1
ATOM 675 C C . LEU A 1 88 ? -1.304 -15.469 -4.906 1.00 72.56 88 LEU A C 1
ATOM 677 O O . LEU A 1 88 ? -1.957 -15.973 -5.816 1.00 72.56 88 LEU A O 1
ATOM 681 N N . GLU A 1 89 ? -0.905 -16.165 -3.839 1.00 71.00 89 GLU A N 1
ATOM 682 C CA . GLU A 1 89 ? -1.248 -17.577 -3.634 1.00 71.00 89 GLU A CA 1
ATOM 683 C C . GLU A 1 89 ? -2.757 -17.785 -3.489 1.00 71.00 89 GLU A C 1
ATOM 685 O O . GLU A 1 89 ? -3.311 -18.679 -4.128 1.00 71.00 89 GLU A O 1
ATOM 690 N N . VAL A 1 90 ? -3.444 -16.934 -2.720 1.00 67.50 90 VAL A N 1
ATOM 691 C CA . VAL A 1 90 ? -4.908 -16.986 -2.582 1.00 67.50 90 VAL A CA 1
ATOM 692 C C . VAL A 1 90 ? -5.592 -16.708 -3.922 1.00 67.50 90 VAL A C 1
ATOM 694 O O . VAL A 1 90 ? -6.511 -17.432 -4.294 1.00 67.50 90 VAL A O 1
ATOM 697 N N . VAL A 1 91 ? -5.133 -15.717 -4.693 1.00 69.75 91 VAL A N 1
ATOM 698 C CA . VAL A 1 91 ? -5.684 -15.428 -6.031 1.00 69.75 91 VAL A CA 1
ATOM 699 C C . VAL A 1 91 ? -5.428 -16.583 -7.004 1.00 69.75 91 VAL A C 1
ATOM 701 O O . VAL A 1 91 ? -6.336 -16.975 -7.735 1.00 69.75 91 VAL A O 1
ATOM 704 N N . ALA A 1 92 ? -4.231 -17.173 -6.994 1.00 70.88 92 ALA A N 1
ATOM 705 C CA . ALA A 1 92 ? -3.899 -18.335 -7.818 1.00 70.88 92 ALA A CA 1
ATOM 706 C C . ALA A 1 92 ? -4.739 -19.564 -7.436 1.00 70.88 92 ALA A C 1
ATOM 708 O O . ALA A 1 92 ? -5.206 -20.294 -8.312 1.00 70.88 92 ALA A O 1
ATOM 709 N N . PHE A 1 93 ? -4.977 -19.769 -6.140 1.00 73.56 93 PHE A N 1
ATOM 710 C CA . PHE A 1 93 ? -5.856 -20.813 -5.625 1.00 73.56 93 PHE A CA 1
ATOM 711 C C . PHE A 1 93 ? -7.308 -20.601 -6.074 1.00 73.56 93 PHE A C 1
ATOM 713 O O . PHE A 1 93 ? -7.923 -21.530 -6.592 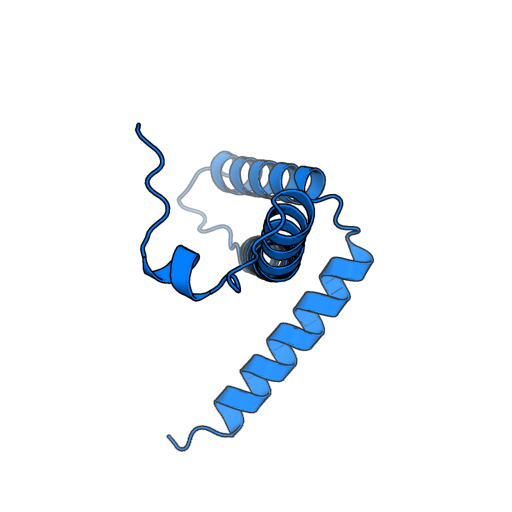1.00 73.56 93 PHE A O 1
ATOM 720 N N . LEU A 1 94 ? -7.835 -19.376 -5.973 1.00 70.94 94 LEU A N 1
ATOM 721 C CA . LEU A 1 94 ? -9.182 -19.033 -6.445 1.00 70.94 94 LEU A CA 1
ATOM 722 C C . LEU A 1 94 ? -9.337 -19.207 -7.965 1.00 70.94 94 LEU A 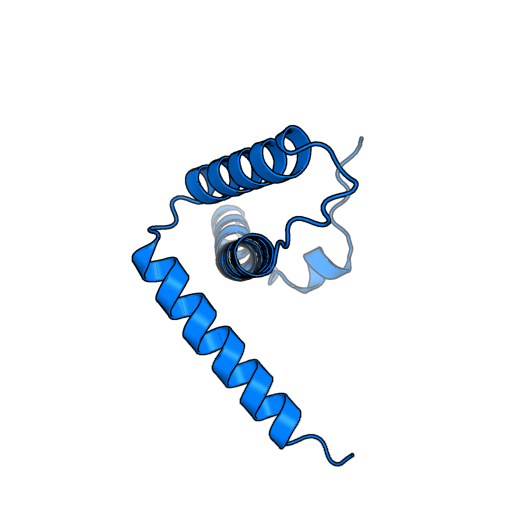C 1
ATOM 724 O O . LEU A 1 94 ? -10.349 -19.739 -8.414 1.00 70.94 94 LEU A O 1
ATOM 728 N N . LEU A 1 95 ? -8.331 -18.823 -8.759 1.00 71.69 95 LEU A N 1
ATOM 729 C CA . LEU A 1 95 ? -8.323 -19.043 -10.212 1.00 71.69 95 LEU A CA 1
ATOM 730 C C . LEU A 1 95 ? -8.302 -20.531 -10.576 1.00 71.69 95 LEU A C 1
ATOM 732 O O . LEU A 1 95 ? -8.927 -20.925 -11.553 1.00 71.69 95 LEU A O 1
ATOM 736 N N . LYS A 1 96 ? -7.618 -21.363 -9.782 1.00 74.56 96 LYS A N 1
ATOM 737 C CA . LYS A 1 96 ? -7.559 -22.818 -9.979 1.00 74.56 96 LYS A CA 1
ATOM 738 C C . LYS A 1 96 ? -8.845 -23.541 -9.561 1.00 74.56 96 LYS A C 1
ATOM 740 O O . LYS A 1 96 ? -9.063 -24.673 -9.982 1.00 74.56 96 LYS A O 1
ATOM 745 N N . LEU A 1 97 ? -9.674 -22.894 -8.740 1.00 72.38 97 LEU A N 1
ATOM 746 C CA . LEU A 1 97 ? -10.992 -23.377 -8.325 1.00 72.38 97 LEU A CA 1
ATOM 747 C C . LEU A 1 97 ? -12.130 -22.924 -9.250 1.00 72.38 97 LEU A C 1
ATOM 749 O O . LEU A 1 97 ? -13.218 -23.493 -9.170 1.00 72.38 97 LEU A O 1
ATOM 753 N N . MET A 1 98 ? -11.913 -21.931 -10.118 1.00 61.38 98 MET A N 1
ATOM 754 C CA . MET A 1 98 ? -12.893 -21.586 -11.148 1.00 61.38 98 MET A CA 1
ATOM 755 C C . MET A 1 98 ? -12.841 -22.618 -12.284 1.00 61.38 98 MET A C 1
ATOM 757 O O . MET A 1 98 ? -11.777 -22.806 -12.877 1.00 61.38 98 MET A O 1
ATOM 761 N N . PRO A 1 99 ? -13.963 -23.285 -12.615 1.00 59.78 99 PRO A N 1
ATOM 762 C CA . PRO A 1 99 ? -14.047 -24.073 -13.831 1.00 59.78 99 PRO A CA 1
ATOM 763 C C . PRO A 1 99 ? -14.155 -23.093 -15.005 1.00 59.78 99 PRO A C 1
ATOM 765 O O . PRO A 1 99 ? -15.101 -22.307 -15.070 1.00 59.78 99 PRO A O 1
ATOM 768 N N . PHE A 1 100 ? -13.164 -23.111 -15.892 1.00 57.97 100 PHE A N 1
ATOM 769 C CA . PHE A 1 100 ? -13.297 -22.563 -17.242 1.00 57.97 100 PHE A CA 1
ATOM 770 C C . PHE A 1 100 ? -13.814 -23.653 -18.177 1.00 57.97 100 PHE A C 1
ATOM 772 O O . PHE A 1 100 ? -13.361 -24.812 -18.020 1.00 57.97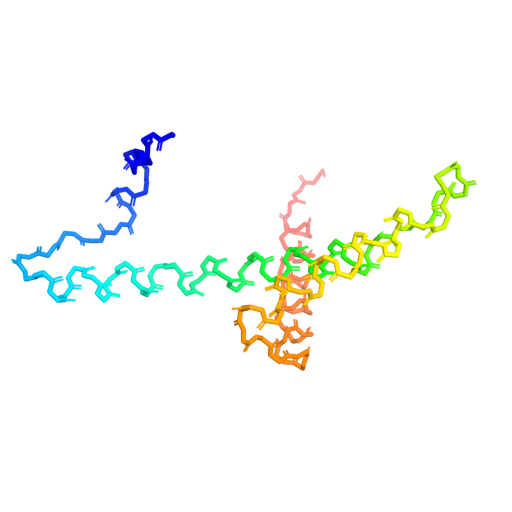 100 PHE A O 1
#

Secondary structure (DSSP, 8-state):
---PPPHHHHHHS---SSHHHHHHHHHHHHHHHHHHHHHHHHHHHHH----SSS-THHHHHHHHHHHHHHHHTT--HHHHHHHHHHHHHHHHHHHHHS--